Protein AF-A0A2V6FN94-F1 (afdb_monomer)

Radius of gyration: 13.66 Å; Cα contacts (8 Å, |Δi|>4): 73; chains: 1; bounding box: 26×33×30 Å

Sequence (78 aa):
MALNPVDREVLNTAAGMSSTANEPLNPDAVRSKLGGINEDDFYVSLEIMEGDGLIETSRKLTRRPSNFWVTSRGVVKL

Secondary structure (DSSP, 8-state):
-PPPHHHHHHHHHHHHH-SSTTSPB-HHHHHHHH-SS-HHHHHHHHHHHHHTTS--BSS------TTEEEETTEEEE-

pLDDT: mean 70.46, std 13.37, range [42.62, 85.38]

Mean predicted aligned error: 10.72 Å

Structure (mmCIF, N/CA/C/O backbone):
data_AF-A0A2V6FN94-F1
#
_entry.id   AF-A0A2V6FN94-F1
#
loop_
_atom_site.group_PDB
_atom_site.id
_atom_site.type_symbol
_atom_site.label_atom_id
_atom_site.label_alt_id
_atom_site.label_comp_id
_atom_site.label_asym_id
_atom_site.label_entity_id
_atom_site.label_seq_id
_atom_site.pdbx_PDB_ins_code
_atom_site.Cartn_x
_atom_site.Cartn_y
_atom_site.Cartn_z
_atom_site.occupancy
_atom_site.B_iso_or_equiv
_atom_site.auth_seq_id
_atom_site.auth_comp_id
_atom_site.auth_asym_id
_atom_site.auth_atom_id
_atom_site.pdbx_PDB_model_num
ATOM 1 N N . MET A 1 1 ? -13.018 5.255 -11.739 1.00 48.56 1 MET A N 1
ATOM 2 C CA . MET A 1 1 ? -13.586 5.026 -10.392 1.00 48.56 1 MET A CA 1
ATOM 3 C C . MET A 1 1 ? -12.819 5.900 -9.415 1.00 48.56 1 MET A C 1
ATOM 5 O O . MET A 1 1 ? -11.632 6.101 -9.633 1.00 48.56 1 MET A O 1
ATOM 9 N N . ALA A 1 2 ? -13.473 6.493 -8.417 1.00 62.59 2 ALA A N 1
ATOM 10 C CA . ALA A 1 2 ? -12.755 7.227 -7.377 1.00 62.59 2 ALA A CA 1
ATOM 11 C C . ALA A 1 2 ? -12.172 6.208 -6.387 1.00 62.59 2 ALA A C 1
ATOM 13 O O . ALA A 1 2 ? -12.930 5.383 -5.881 1.00 62.59 2 ALA A O 1
ATOM 14 N N . LEU A 1 3 ? -10.855 6.243 -6.147 1.00 64.25 3 LEU A N 1
ATOM 15 C CA . LEU A 1 3 ? -10.230 5.457 -5.077 1.00 64.25 3 LEU A CA 1
ATOM 16 C C . LEU A 1 3 ? -10.874 5.823 -3.737 1.00 64.25 3 LEU A C 1
ATOM 18 O O . LEU A 1 3 ? -11.176 7.001 -3.499 1.00 64.25 3 LEU A O 1
ATOM 22 N N . ASN A 1 4 ? -11.059 4.832 -2.863 1.00 76.75 4 ASN A N 1
ATOM 23 C CA . ASN A 1 4 ? -11.499 5.114 -1.506 1.00 76.75 4 ASN A CA 1
ATOM 24 C C . ASN A 1 4 ? -10.401 5.948 -0.774 1.00 76.75 4 ASN A C 1
ATOM 26 O O . ASN A 1 4 ? -9.250 6.001 -1.225 1.00 76.75 4 ASN A O 1
ATOM 30 N N . PRO A 1 5 ? -10.721 6.652 0.327 1.00 79.00 5 PRO A N 1
ATOM 31 C CA . PRO A 1 5 ? -9.748 7.502 1.020 1.00 79.00 5 PRO A CA 1
ATOM 32 C C . PRO A 1 5 ? -8.505 6.744 1.510 1.00 79.00 5 PRO A C 1
ATOM 34 O O . PRO A 1 5 ? -7.408 7.295 1.466 1.00 79.00 5 PRO A O 1
ATOM 37 N N . VAL A 1 6 ? -8.677 5.484 1.922 1.00 76.62 6 VAL A N 1
ATOM 38 C CA . VAL A 1 6 ? -7.611 4.604 2.423 1.00 76.62 6 VAL A CA 1
ATOM 39 C C . VAL A 1 6 ? -6.683 4.191 1.281 1.00 76.62 6 VAL A C 1
ATOM 41 O O . VAL A 1 6 ? -5.478 4.388 1.370 1.00 76.62 6 VAL A O 1
ATOM 44 N N . ASP A 1 7 ? -7.236 3.732 0.162 1.00 79.50 7 ASP A N 1
ATOM 45 C CA . ASP A 1 7 ? -6.520 3.400 -1.064 1.00 79.50 7 ASP A CA 1
ATOM 46 C C . ASP A 1 7 ? -5.703 4.605 -1.530 1.00 79.50 7 ASP A C 1
ATOM 48 O O . ASP A 1 7 ? -4.551 4.481 -1.931 1.00 79.50 7 ASP A O 1
ATOM 52 N N . ARG A 1 8 ? -6.279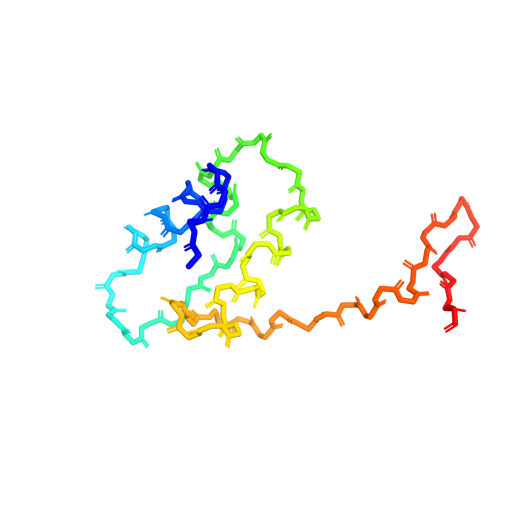 5.808 -1.461 1.00 82.31 8 ARG A N 1
ATOM 53 C CA . ARG A 1 8 ? -5.578 7.025 -1.870 1.00 82.31 8 ARG A CA 1
ATOM 54 C C . ARG A 1 8 ? -4.405 7.351 -0.946 1.00 82.31 8 ARG A C 1
ATOM 56 O O . ARG A 1 8 ? -3.374 7.818 -1.425 1.00 82.31 8 ARG A O 1
ATOM 63 N N . GLU A 1 9 ? -4.543 7.113 0.353 1.00 84.81 9 GLU A N 1
ATOM 64 C CA . GLU A 1 9 ? -3.470 7.302 1.333 1.00 84.81 9 GLU A CA 1
ATOM 65 C C . GLU A 1 9 ? -2.346 6.271 1.154 1.00 84.81 9 GLU A C 1
ATOM 67 O O . GLU A 1 9 ? -1.164 6.631 1.128 1.00 84.81 9 GLU A O 1
ATOM 72 N N . VAL A 1 10 ? -2.721 5.009 0.931 1.00 81.50 10 VAL A N 1
ATOM 73 C CA . VAL A 1 10 ? -1.805 3.906 0.629 1.00 81.50 10 VAL A CA 1
ATOM 74 C C . VAL A 1 10 ? -1.042 4.190 -0.661 1.00 81.50 10 VAL A C 1
ATOM 76 O O . VAL A 1 10 ? 0.185 4.129 -0.660 1.00 81.50 10 VAL A O 1
ATOM 79 N N . LEU A 1 11 ? -1.741 4.587 -1.728 1.00 83.69 11 LEU A N 1
ATOM 80 C CA . LEU A 1 11 ? -1.147 4.913 -3.023 1.00 83.69 11 LEU A CA 1
ATOM 81 C C . LEU A 1 11 ? -0.207 6.117 -2.937 1.00 83.69 11 LEU A C 1
ATOM 83 O O . LEU A 1 11 ? 0.893 6.070 -3.477 1.00 83.69 11 LEU A O 1
ATOM 87 N N . ASN A 1 12 ? -0.602 7.191 -2.248 1.00 85.31 12 ASN A N 1
ATOM 88 C CA . ASN A 1 12 ? 0.255 8.367 -2.077 1.00 85.31 12 ASN A CA 1
ATOM 89 C C . ASN A 1 12 ? 1.526 8.029 -1.290 1.00 85.31 12 ASN A C 1
ATOM 91 O O . ASN A 1 12 ? 2.611 8.499 -1.635 1.00 85.31 12 ASN A O 1
ATOM 95 N N . THR A 1 13 ? 1.405 7.204 -0.247 1.00 85.38 13 THR A N 1
ATOM 96 C CA . THR A 1 13 ? 2.561 6.767 0.544 1.00 85.38 13 THR A CA 1
ATOM 97 C C . THR A 1 13 ? 3.466 5.850 -0.271 1.00 85.38 13 THR A C 1
ATOM 99 O O . THR A 1 13 ? 4.676 6.054 -0.299 1.00 85.38 13 THR A O 1
ATOM 102 N N . ALA A 1 14 ? 2.879 4.892 -0.988 1.00 80.44 14 ALA A N 1
ATOM 103 C CA . ALA A 1 14 ? 3.564 3.995 -1.908 1.00 80.44 14 ALA A CA 1
ATOM 104 C C . ALA A 1 14 ? 4.338 4.761 -2.992 1.00 80.44 14 ALA A C 1
ATOM 106 O O . ALA A 1 14 ? 5.550 4.598 -3.129 1.00 80.44 14 ALA A O 1
ATOM 107 N N . ALA A 1 15 ? 3.663 5.661 -3.705 1.00 80.06 15 ALA A N 1
ATOM 108 C CA . ALA A 1 15 ? 4.256 6.479 -4.757 1.00 80.06 15 ALA A CA 1
ATOM 109 C C . ALA A 1 15 ? 5.343 7.422 -4.217 1.00 80.06 15 ALA A C 1
ATOM 111 O O . ALA A 1 15 ? 6.365 7.612 -4.867 1.00 80.06 15 ALA A O 1
ATOM 112 N N . GLY A 1 16 ? 5.168 7.972 -3.011 1.00 80.62 16 GLY A N 1
ATOM 113 C CA . GLY A 1 16 ? 6.180 8.805 -2.355 1.00 80.62 16 GLY A CA 1
ATOM 114 C C . GLY A 1 16 ? 7.403 8.035 -1.841 1.00 80.62 16 GLY A C 1
ATOM 115 O O . GLY A 1 16 ?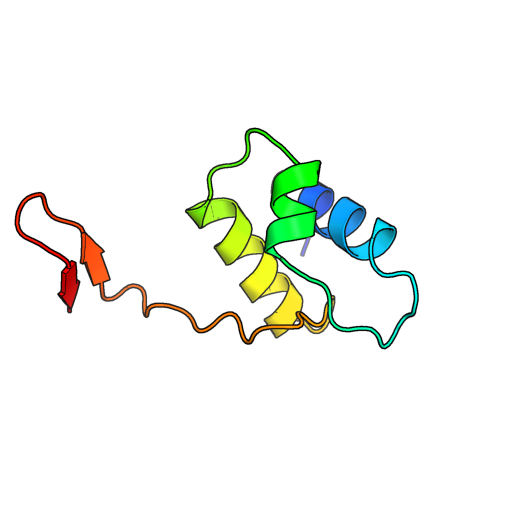 8.426 8.650 -1.542 1.00 80.62 16 GLY A O 1
ATOM 116 N N . MET A 1 17 ? 7.309 6.709 -1.707 1.00 77.12 17 MET A N 1
ATOM 117 C CA . MET A 1 17 ? 8.412 5.831 -1.295 1.00 77.12 17 MET A CA 1
ATOM 118 C C . MET A 1 17 ? 9.133 5.173 -2.472 1.00 77.12 17 MET A C 1
ATOM 120 O O . MET A 1 17 ? 10.272 4.742 -2.309 1.00 77.12 17 MET A O 1
ATOM 124 N N . SER A 1 18 ? 8.502 5.107 -3.643 1.00 69.44 18 SER A N 1
ATOM 125 C CA . SER A 1 18 ? 9.148 4.642 -4.866 1.00 69.44 18 SER A CA 1
ATOM 126 C C . SER A 1 18 ? 10.117 5.721 -5.372 1.00 69.44 18 SER A C 1
ATOM 128 O O . SER A 1 18 ? 9.720 6.703 -5.995 1.00 69.44 18 SER A O 1
ATOM 130 N N . SER A 1 19 ? 11.411 5.572 -5.062 1.00 61.00 19 SER A N 1
ATOM 131 C CA . SER A 1 19 ? 12.468 6.504 -5.500 1.00 61.00 19 SER A CA 1
ATOM 132 C C . SER A 1 19 ? 12.713 6.487 -7.014 1.00 61.00 19 SER A C 1
ATOM 134 O O . SER A 1 19 ? 13.334 7.407 -7.548 1.00 61.00 19 SER A O 1
ATOM 136 N N . THR A 1 20 ? 12.212 5.470 -7.711 1.00 57.69 20 THR A N 1
ATOM 137 C CA . THR A 1 20 ? 12.408 5.258 -9.145 1.00 57.69 20 THR A CA 1
ATOM 138 C C . THR A 1 20 ? 11.165 4.592 -9.705 1.00 57.69 20 THR A C 1
ATOM 140 O O . THR A 1 20 ? 10.735 3.584 -9.162 1.00 57.69 20 THR A O 1
ATOM 143 N N . ALA A 1 21 ? 10.633 5.096 -10.824 1.00 58.31 21 ALA A N 1
ATOM 144 C CA . ALA A 1 21 ? 9.400 4.598 -11.452 1.00 58.31 21 ALA A CA 1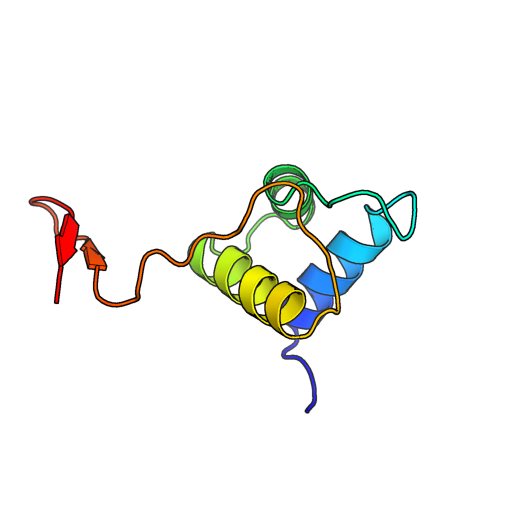
ATOM 145 C C . ALA A 1 21 ? 9.398 3.089 -11.794 1.00 58.31 21 ALA A C 1
ATOM 147 O O . ALA A 1 21 ? 8.350 2.544 -12.115 1.00 58.31 21 ALA A O 1
ATOM 148 N N . ASN A 1 22 ? 10.557 2.428 -11.702 1.00 60.69 22 ASN A N 1
ATOM 149 C CA . ASN A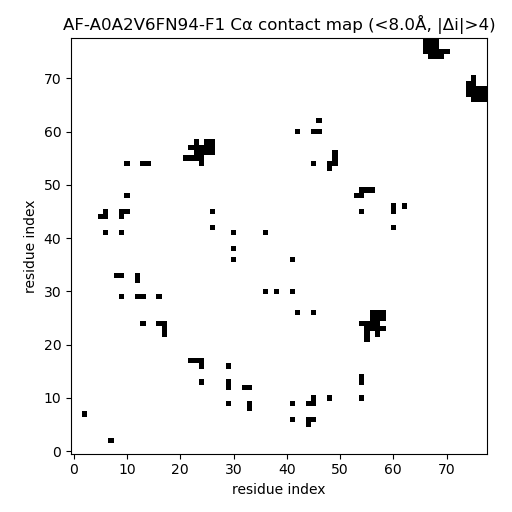 1 22 ? 10.755 1.011 -11.992 1.00 60.69 22 ASN A CA 1
ATOM 150 C C . ASN A 1 22 ? 11.317 0.221 -10.793 1.00 60.69 22 ASN A C 1
ATOM 152 O O . ASN A 1 22 ? 11.752 -0.912 -10.983 1.00 60.69 22 ASN A O 1
ATOM 156 N N . GLU A 1 23 ? 11.406 0.806 -9.592 1.00 70.06 23 GLU A N 1
ATOM 157 C CA . GLU A 1 23 ? 11.834 0.048 -8.412 1.00 70.06 23 GLU A CA 1
ATOM 158 C C . GLU A 1 23 ? 10.617 -0.590 -7.731 1.00 70.06 23 GLU A C 1
ATOM 160 O O . GLU A 1 23 ? 9.717 0.140 -7.296 1.00 70.06 23 GLU A O 1
ATOM 165 N N . PRO A 1 24 ? 10.586 -1.931 -7.611 1.00 71.62 24 PRO A N 1
ATOM 166 C CA . PRO A 1 24 ? 9.487 -2.618 -6.959 1.00 71.62 24 PRO A CA 1
ATOM 167 C C . PRO A 1 24 ? 9.372 -2.193 -5.491 1.00 71.62 24 PRO A C 1
ATOM 169 O O . PRO A 1 24 ? 10.320 -2.279 -4.707 1.00 71.62 24 PRO A O 1
ATOM 172 N N . LEU A 1 25 ? 8.184 -1.751 -5.101 1.00 80.56 25 LEU A N 1
ATOM 173 C CA . LEU A 1 25 ? 7.905 -1.185 -3.790 1.00 80.56 25 LEU A CA 1
ATOM 174 C C . LEU A 1 25 ? 7.887 -2.263 -2.698 1.00 80.56 25 LEU A C 1
ATOM 176 O O . LEU A 1 25 ? 7.247 -3.300 -2.857 1.00 80.56 25 LEU A O 1
ATOM 180 N N . ASN A 1 26 ? 8.529 -2.016 -1.553 1.00 82.31 26 ASN A N 1
ATOM 181 C CA . ASN A 1 26 ? 8.431 -2.914 -0.400 1.00 82.31 26 ASN A CA 1
ATOM 182 C C . ASN A 1 26 ? 7.140 -2.644 0.409 1.00 82.31 26 ASN A C 1
ATOM 184 O O . ASN A 1 26 ? 7.066 -1.612 1.085 1.00 82.31 26 ASN A O 1
ATOM 188 N N . PRO A 1 27 ? 6.150 -3.559 0.407 1.00 79.88 27 PRO A N 1
ATOM 189 C CA . PRO A 1 27 ? 4.876 -3.341 1.089 1.00 79.88 27 PRO A CA 1
ATOM 190 C C . PRO A 1 27 ? 5.023 -3.210 2.614 1.00 79.88 27 PRO A C 1
ATOM 192 O O . PRO A 1 27 ? 4.327 -2.401 3.225 1.00 79.88 27 PRO A O 1
ATOM 195 N N . ASP A 1 28 ? 5.972 -3.917 3.237 1.00 81.38 28 ASP A N 1
ATOM 196 C CA . ASP A 1 28 ? 6.218 -3.820 4.683 1.00 81.38 28 ASP A CA 1
ATOM 197 C C .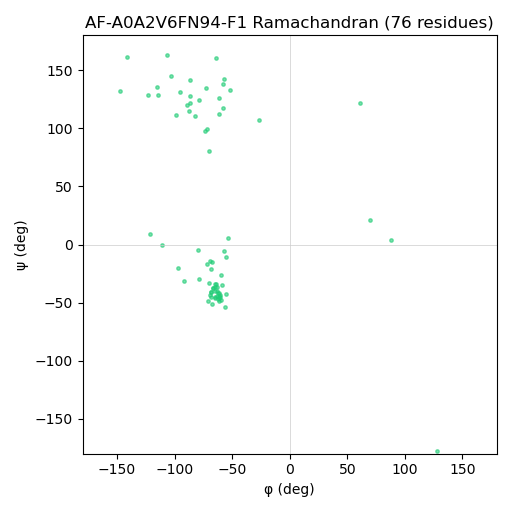 ASP A 1 28 ? 6.711 -2.417 5.080 1.00 81.38 28 ASP A C 1
ATOM 199 O O . ASP A 1 28 ? 6.324 -1.873 6.118 1.00 81.38 28 ASP A O 1
ATOM 203 N N . ALA A 1 29 ? 7.521 -1.788 4.223 1.00 83.00 29 ALA A N 1
ATOM 204 C CA . ALA A 1 29 ? 8.017 -0.433 4.445 1.00 83.00 29 ALA A CA 1
ATOM 205 C C . ALA A 1 29 ? 6.887 0.606 4.348 1.00 83.00 29 ALA A C 1
ATOM 207 O O . ALA A 1 29 ? 6.811 1.524 5.165 1.00 83.00 29 ALA A O 1
ATOM 208 N N . VAL A 1 30 ? 5.986 0.434 3.379 1.00 82.19 30 VAL A N 1
ATOM 209 C CA . VAL A 1 30 ? 4.818 1.305 3.176 1.00 82.19 30 VAL A CA 1
ATOM 210 C C . VAL A 1 30 ? 3.866 1.192 4.361 1.00 82.19 30 VAL A C 1
ATOM 212 O O . VAL A 1 30 ? 3.455 2.207 4.924 1.00 82.19 30 VAL A O 1
ATOM 215 N N . ARG A 1 31 ? 3.598 -0.035 4.823 1.00 81.50 31 ARG A N 1
ATOM 216 C CA . ARG A 1 31 ? 2.775 -0.281 6.010 1.00 81.50 31 ARG A CA 1
ATOM 217 C C . ARG A 1 31 ? 3.363 0.356 7.263 1.00 81.50 31 ARG A C 1
ATOM 219 O O . ARG A 1 31 ? 2.641 0.998 8.025 1.00 81.50 31 ARG A O 1
ATOM 226 N N . SER A 1 32 ? 4.673 0.198 7.463 1.00 83.75 32 SER A N 1
ATOM 227 C CA . SER A 1 32 ? 5.381 0.802 8.592 1.00 83.75 32 SER A CA 1
ATOM 228 C C . SER A 1 32 ? 5.271 2.328 8.600 1.00 83.75 32 SER A C 1
ATOM 230 O O . SER A 1 32 ? 5.395 2.924 9.669 1.00 83.75 32 SER A O 1
ATOM 232 N N . LYS A 1 33 ? 5.071 2.959 7.437 1.00 83.62 33 LYS A N 1
ATOM 233 C CA . LYS A 1 33 ? 4.960 4.413 7.305 1.00 83.62 33 LYS A CA 1
ATOM 234 C C . LYS A 1 33 ? 3.526 4.928 7.401 1.00 83.62 33 LYS A C 1
ATOM 236 O O . LYS A 1 33 ? 3.340 6.027 7.909 1.00 83.62 33 LYS A O 1
ATOM 241 N N . LEU A 1 34 ? 2.545 4.142 6.955 1.00 82.62 34 LEU A N 1
ATOM 242 C CA . LEU A 1 34 ? 1.126 4.478 7.091 1.00 82.62 34 LEU A CA 1
ATOM 243 C C . LEU A 1 34 ? 0.687 4.453 8.553 1.00 82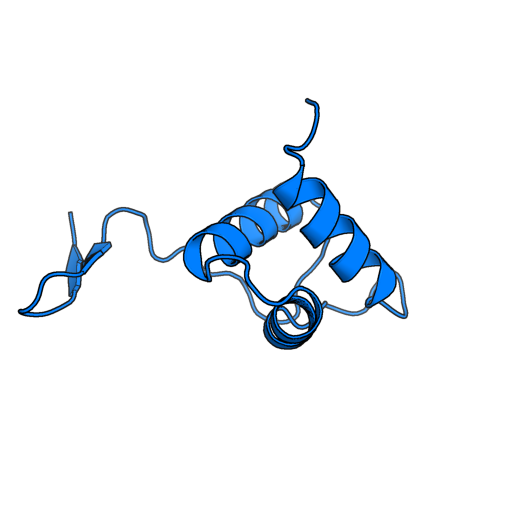.62 34 LEU A C 1
ATOM 245 O O . LEU A 1 34 ? 0.155 5.446 9.021 1.00 82.62 34 LEU A O 1
ATOM 249 N N . GLY A 1 35 ? 0.976 3.366 9.281 1.00 80.12 35 GLY A N 1
ATOM 250 C CA . GLY A 1 35 ? 0.662 3.230 10.709 1.00 80.12 35 GLY A CA 1
ATOM 251 C C . GLY A 1 35 ? -0.839 3.317 11.047 1.00 80.12 35 GLY A C 1
ATOM 252 O O . GLY A 1 35 ? -1.503 4.316 10.819 1.00 80.12 35 GLY A O 1
ATOM 253 N N . GLY A 1 36 ? -1.402 2.278 11.667 1.00 79.75 36 GLY A N 1
ATOM 254 C CA . GLY A 1 36 ? -2.798 2.317 12.144 1.00 79.75 36 GLY A CA 1
ATOM 255 C C . GLY A 1 36 ? -3.863 1.892 11.127 1.00 79.75 36 GLY A C 1
ATOM 256 O O . GLY A 1 36 ? -5.045 1.901 11.459 1.00 79.75 36 GLY A O 1
ATOM 257 N N . ILE A 1 37 ? -3.458 1.444 9.936 1.00 78.00 37 ILE A N 1
ATOM 258 C CA . ILE A 1 37 ? -4.336 0.747 8.986 1.00 78.00 37 ILE A CA 1
ATOM 259 C C . ILE A 1 37 ? -4.337 -0.750 9.314 1.00 78.00 37 ILE A C 1
ATOM 261 O O . ILE A 1 37 ? -3.299 -1.317 9.681 1.00 78.00 37 ILE A O 1
ATOM 265 N N . ASN A 1 38 ? -5.501 -1.390 9.190 1.00 83.31 38 ASN A N 1
ATOM 266 C CA . ASN A 1 38 ? -5.610 -2.839 9.301 1.00 83.31 38 ASN A CA 1
ATOM 267 C C . ASN A 1 38 ? -4.708 -3.517 8.251 1.00 83.31 38 ASN A C 1
ATOM 269 O O . ASN A 1 38 ? -4.605 -3.062 7.114 1.00 83.31 38 ASN A O 1
ATOM 273 N N . GLU A 1 39 ? -4.020 -4.585 8.656 1.00 79.38 39 GLU A N 1
ATOM 274 C CA . GLU A 1 39 ? -3.090 -5.311 7.789 1.00 79.38 39 GLU A CA 1
ATOM 275 C C . GLU A 1 39 ? -3.787 -5.901 6.559 1.00 79.38 39 GLU A C 1
ATOM 277 O O . GLU A 1 39 ? -3.282 -5.748 5.449 1.00 79.38 39 GLU A O 1
ATOM 282 N N . ASP A 1 40 ? -4.953 -6.519 6.746 1.00 79.50 40 ASP A N 1
ATOM 283 C CA . ASP A 1 40 ? -5.729 -7.123 5.667 1.00 79.50 40 ASP A CA 1
ATOM 284 C C . ASP A 1 40 ? -6.225 -6.055 4.684 1.00 79.50 40 ASP A C 1
ATOM 286 O O . ASP A 1 40 ? -6.027 -6.203 3.479 1.00 79.50 40 ASP A O 1
ATOM 290 N N . ASP A 1 41 ? -6.779 -4.944 5.183 1.00 78.56 41 ASP A N 1
ATOM 291 C CA . ASP A 1 41 ? -7.242 -3.838 4.329 1.00 78.56 41 ASP A CA 1
ATOM 292 C C . ASP A 1 41 ? -6.084 -3.231 3.521 1.00 78.56 41 ASP A C 1
ATOM 294 O O . ASP A 1 41 ? -6.215 -2.988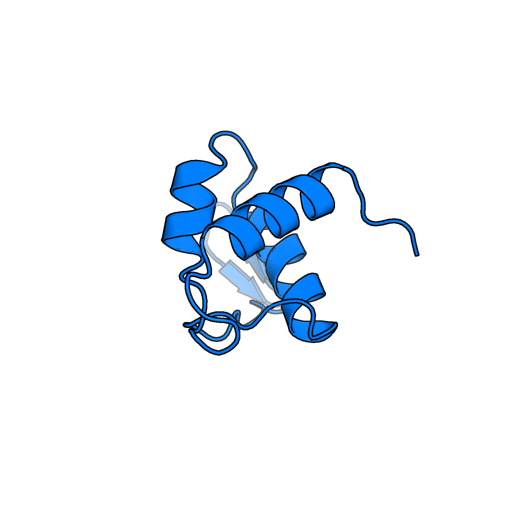 2.324 1.00 78.56 41 ASP A O 1
ATOM 298 N N . PHE A 1 42 ? -4.919 -3.049 4.150 1.00 83.00 42 PHE A N 1
ATOM 299 C CA . PHE A 1 42 ? -3.721 -2.532 3.492 1.00 83.00 42 PHE A CA 1
ATOM 300 C C . PHE A 1 42 ? -3.260 -3.421 2.328 1.00 83.00 42 PHE A C 1
ATOM 302 O O . PHE A 1 42 ? -2.986 -2.924 1.232 1.00 83.00 42 PHE A O 1
ATOM 309 N N . TYR A 1 43 ? -3.177 -4.735 2.550 1.00 78.75 43 TYR A N 1
ATOM 310 C CA . TYR A 1 43 ? -2.746 -5.667 1.510 1.00 78.75 43 TYR A CA 1
ATOM 311 C C . TYR A 1 43 ? -3.785 -5.819 0.393 1.00 78.75 43 TYR A C 1
ATOM 313 O O . TYR A 1 43 ? -3.395 -5.959 -0.765 1.00 78.75 43 TYR A O 1
ATOM 321 N N . VAL A 1 44 ? -5.082 -5.724 0.709 1.00 80.25 44 VAL A N 1
ATOM 322 C CA . VAL A 1 44 ? -6.156 -5.687 -0.297 1.00 80.25 44 VAL A CA 1
ATOM 323 C C . VAL A 1 44 ? -6.025 -4.452 -1.188 1.00 80.25 44 VAL A C 1
ATOM 325 O O . VAL A 1 44 ? -6.070 -4.578 -2.412 1.00 80.25 44 VAL A O 1
ATOM 328 N N . SER A 1 45 ? -5.806 -3.272 -0.604 1.00 79.69 45 SER A N 1
ATOM 329 C CA . SER A 1 45 ? -5.607 -2.034 -1.365 1.00 79.69 45 SER A CA 1
ATOM 330 C C . SER A 1 45 ? -4.388 -2.118 -2.287 1.00 79.69 45 SER A C 1
ATOM 332 O O . SER A 1 45 ? -4.475 -1.732 -3.453 1.00 79.69 45 SER A O 1
ATOM 334 N N . LEU A 1 46 ? -3.263 -2.657 -1.804 1.00 80.88 46 LEU A N 1
ATOM 335 C CA . LEU A 1 46 ? -2.073 -2.831 -2.637 1.00 80.88 46 LEU A CA 1
ATOM 336 C C . LEU A 1 46 ? -2.285 -3.834 -3.780 1.00 80.88 46 LEU A C 1
ATOM 338 O O . LEU A 1 46 ? -1.814 -3.577 -4.882 1.00 80.88 46 LEU A O 1
ATOM 342 N N . GLU A 1 47 ? -2.994 -4.945 -3.547 1.00 79.19 47 GLU A N 1
ATOM 343 C CA . GLU A 1 47 ? -3.296 -5.935 -4.593 1.00 79.19 47 GLU A CA 1
ATOM 344 C C . GLU A 1 47 ? -4.155 -5.320 -5.707 1.00 79.19 47 GLU A C 1
ATOM 346 O O . GLU A 1 47 ? -3.884 -5.542 -6.885 1.00 79.19 47 GLU A O 1
ATOM 351 N N . ILE A 1 48 ? -5.159 -4.509 -5.349 1.00 80.00 48 ILE A N 1
ATOM 352 C CA . ILE A 1 48 ? -5.994 -3.793 -6.326 1.00 80.00 48 ILE A CA 1
ATOM 353 C C . ILE A 1 48 ? -5.132 -2.831 -7.152 1.00 80.00 48 ILE A C 1
ATOM 355 O O . ILE A 1 48 ? -5.218 -2.830 -8.376 1.00 80.00 48 ILE A O 1
ATOM 359 N N . MET A 1 49 ? -4.260 -2.055 -6.502 1.00 79.00 49 MET A N 1
ATOM 360 C CA . MET A 1 49 ? -3.381 -1.102 -7.191 1.00 79.00 49 MET A CA 1
ATOM 361 C C . MET A 1 49 ? -2.340 -1.785 -8.081 1.00 79.00 49 MET A C 1
ATOM 363 O O . MET A 1 49 ? -2.035 -1.271 -9.154 1.00 79.00 49 MET A O 1
ATOM 367 N N . GLU A 1 50 ? -1.796 -2.925 -7.653 1.00 79.38 50 GLU A N 1
ATOM 368 C CA . GLU A 1 50 ? -0.873 -3.735 -8.452 1.00 79.38 50 GLU A CA 1
ATOM 369 C C . GLU A 1 50 ? -1.598 -4.380 -9.645 1.00 79.38 50 GLU A C 1
ATOM 371 O O . GLU A 1 50 ? -1.092 -4.358 -10.766 1.00 79.38 50 GLU A O 1
ATOM 376 N N . GLY A 1 51 ? -2.823 -4.877 -9.442 1.00 77.06 51 GLY A N 1
ATOM 377 C CA . GLY A 1 51 ? -3.680 -5.416 -10.502 1.00 77.06 51 GLY A CA 1
ATOM 378 C C . GLY A 1 51 ? -4.120 -4.372 -11.534 1.00 77.06 51 GLY A C 1
ATOM 379 O O . GLY A 1 51 ? -4.211 -4.690 -12.720 1.00 77.06 51 GLY A O 1
ATOM 380 N N . ASP A 1 52 ? -4.329 -3.127 -11.101 1.00 78.44 52 ASP A 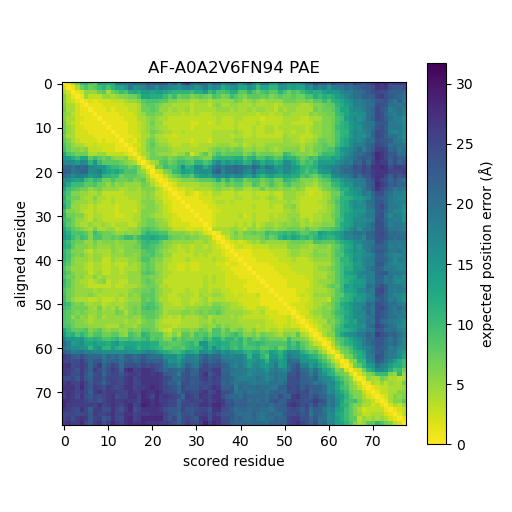N 1
ATOM 381 C CA . ASP A 1 52 ? -4.625 -1.978 -11.965 1.00 78.44 52 ASP A CA 1
ATOM 382 C C . ASP A 1 52 ? -3.364 -1.381 -12.629 1.00 78.44 52 ASP A C 1
ATOM 384 O O . ASP A 1 52 ? -3.470 -0.467 -13.450 1.00 78.44 52 ASP A O 1
ATOM 388 N N . GLY A 1 53 ? -2.165 -1.878 -12.295 1.00 77.75 53 GLY A N 1
ATOM 389 C CA . GLY A 1 53 ? -0.891 -1.385 -12.829 1.00 77.75 53 GLY A CA 1
ATOM 390 C C . GLY A 1 53 ? -0.498 0.010 -12.329 1.00 77.75 53 GLY A C 1
ATOM 391 O O . GLY A 1 53 ? 0.285 0.700 -12.981 1.00 77.75 53 GLY A O 1
ATOM 392 N N . LEU A 1 54 ? -1.054 0.450 -11.196 1.00 77.94 54 LEU A N 1
ATOM 393 C CA . LEU A 1 54 ? -0.748 1.742 -10.569 1.00 77.94 54 LEU A CA 1
ATOM 394 C C . LEU A 1 54 ? 0.576 1.716 -9.797 1.00 77.94 54 LEU A C 1
ATOM 396 O O . LEU A 1 54 ? 1.233 2.749 -9.675 1.00 77.94 54 LEU A O 1
ATOM 400 N N . ILE A 1 55 ? 0.946 0.552 -9.261 1.00 77.94 55 ILE A N 1
ATOM 401 C CA . ILE A 1 55 ? 2.203 0.298 -8.550 1.00 77.94 55 ILE A CA 1
ATOM 402 C C . ILE A 1 55 ? 2.726 -1.091 -8.916 1.00 77.94 55 ILE A C 1
ATOM 404 O O . ILE A 1 55 ? 1.961 -1.955 -9.334 1.00 77.94 55 ILE A O 1
ATOM 408 N N . GLU A 1 56 ? 4.010 -1.327 -8.678 1.00 78.81 56 GLU A N 1
ATOM 409 C CA . GLU A 1 56 ? 4.612 -2.659 -8.737 1.00 78.81 56 GLU A CA 1
ATOM 410 C C . GLU A 1 56 ? 5.262 -2.949 -7.384 1.00 78.81 56 GLU A C 1
ATOM 412 O O . GLU A 1 56 ? 6.015 -2.115 -6.871 1.00 78.81 56 GLU A O 1
ATOM 417 N N . THR A 1 57 ? 4.953 -4.093 -6.769 1.00 71.12 57 THR A N 1
ATOM 418 C CA . THR A 1 57 ? 5.509 -4.454 -5.460 1.00 71.12 57 THR A CA 1
ATOM 419 C C . THR A 1 57 ? 6.627 -5.490 -5.582 1.00 71.12 57 THR A C 1
ATOM 421 O O . THR A 1 57 ? 6.624 -6.365 -6.444 1.00 71.12 57 THR A O 1
ATOM 424 N N . SER A 1 58 ? 7.638 -5.393 -4.713 1.00 70.31 58 SER A N 1
ATOM 425 C CA . SER A 1 58 ? 8.841 -6.244 -4.750 1.00 70.31 58 SER A CA 1
ATOM 426 C C . SER A 1 58 ? 8.588 -7.701 -4.398 1.00 70.31 58 SER A C 1
ATOM 428 O O . SER A 1 58 ? 9.374 -8.578 -4.764 1.00 70.31 58 SER A O 1
ATOM 430 N N . ARG A 1 59 ? 7.483 -7.980 -3.707 1.00 68.25 59 ARG A N 1
ATOM 431 C CA . ARG A 1 59 ? 6.979 -9.334 -3.509 1.00 68.25 59 ARG A CA 1
ATOM 432 C C . ARG A 1 59 ? 5.644 -9.424 -4.213 1.00 68.25 59 ARG A C 1
ATOM 434 O O . ARG A 1 59 ? 4.798 -8.573 -4.000 1.00 68.25 59 ARG A O 1
ATOM 441 N N . LYS A 1 60 ? 5.414 -10.512 -4.942 1.00 60.88 60 LYS A N 1
ATOM 442 C CA . LYS A 1 60 ? 4.078 -10.787 -5.458 1.00 60.88 60 LYS A CA 1
ATOM 443 C C . LYS A 1 60 ? 3.116 -10.855 -4.275 1.00 60.88 60 LYS A C 1
ATOM 445 O O . LYS A 1 60 ? 3.281 -11.728 -3.415 1.00 60.88 60 LYS A O 1
ATOM 450 N N . LEU A 1 61 ? 2.145 -9.948 -4.232 1.00 62.59 61 LEU A N 1
ATOM 451 C CA . LEU A 1 61 ? 1.024 -10.025 -3.308 1.00 62.59 61 LEU A CA 1
ATOM 452 C C . LEU A 1 61 ? 0.164 -11.198 -3.771 1.00 62.59 61 LEU A C 1
ATOM 454 O O . LEU A 1 61 ? -0.782 -11.079 -4.541 1.00 62.59 61 LEU A O 1
ATOM 458 N N . THR A 1 62 ? 0.581 -12.409 -3.408 1.00 48.59 62 THR A N 1
ATOM 459 C CA . THR A 1 62 ? -0.212 -13.596 -3.671 1.00 48.59 62 THR A CA 1
ATOM 460 C C . THR A 1 62 ? -1.385 -13.552 -2.721 1.00 48.59 62 THR A C 1
ATOM 462 O O . THR A 1 62 ? -1.263 -13.950 -1.561 1.00 48.59 62 THR A O 1
ATOM 465 N N . ARG A 1 63 ? -2.526 -13.095 -3.248 1.00 49.94 63 ARG A N 1
ATOM 466 C CA . ARG A 1 63 ? -3.865 -13.374 -2.742 1.00 49.94 63 ARG A CA 1
ATOM 467 C C . ARG A 1 63 ? -3.828 -14.709 -2.008 1.00 49.94 63 ARG A C 1
ATOM 469 O O . ARG A 1 63 ? -3.737 -15.765 -2.644 1.00 49.94 63 ARG A O 1
ATOM 476 N N . ARG A 1 64 ? -3.902 -14.710 -0.672 1.00 46.34 64 ARG A N 1
ATOM 477 C CA . ARG A 1 64 ? -4.505 -15.878 -0.034 1.00 46.34 64 ARG A CA 1
ATOM 478 C C . ARG A 1 64 ? -5.918 -15.853 -0.588 1.00 46.34 64 ARG A C 1
ATOM 480 O O . ARG A 1 64 ? -6.612 -14.867 -0.346 1.00 46.34 64 ARG A O 1
ATOM 487 N N . PRO A 1 65 ? -6.318 -16.828 -1.425 1.00 42.62 65 PRO A N 1
ATOM 488 C CA . PRO A 1 65 ? -7.652 -16.794 -1.988 1.00 42.62 65 PRO A CA 1
ATOM 489 C C . PRO A 1 65 ? -8.608 -16.632 -0.811 1.00 42.62 65 PRO A C 1
ATOM 491 O O . PRO A 1 65 ? -8.451 -17.329 0.194 1.00 42.62 65 PRO A O 1
ATOM 494 N N . SER A 1 66 ? -9.568 -15.712 -0.933 1.00 52.25 66 SER A N 1
ATOM 495 C CA . SER A 1 66 ? -10.638 -15.424 0.040 1.00 52.25 66 SER A CA 1
ATOM 496 C C . SER A 1 66 ? -11.454 -16.659 0.457 1.00 52.25 66 SER A C 1
ATOM 498 O O . SER A 1 66 ? -12.433 -16.556 1.183 1.00 52.25 66 SER A O 1
ATOM 500 N N . ASN A 1 67 ? -11.050 -17.841 0.002 1.00 50.28 67 ASN A N 1
ATOM 501 C CA . ASN A 1 67 ? -11.450 -19.138 0.483 1.00 50.28 67 ASN A CA 1
ATOM 502 C C . ASN A 1 67 ? -10.911 -19.441 1.885 1.00 50.28 67 ASN A C 1
ATOM 504 O O . ASN A 1 67 ? -11.357 -20.406 2.478 1.00 50.28 67 ASN A O 1
ATOM 508 N N . PHE A 1 68 ? -9.949 -18.697 2.430 1.00 52.81 68 PHE A N 1
ATOM 509 C CA . PHE A 1 68 ? -9.383 -19.047 3.729 1.00 52.81 68 PHE A CA 1
ATOM 510 C C . PHE A 1 68 ? -9.985 -18.245 4.885 1.00 52.81 68 PHE A C 1
ATOM 512 O O . PHE A 1 68 ? -9.708 -17.059 5.023 1.00 52.81 68 PHE A O 1
ATOM 519 N N . TRP A 1 69 ? -10.754 -18.909 5.752 1.00 43.28 69 TRP A N 1
ATOM 520 C CA . TRP A 1 69 ? -11.184 -18.347 7.036 1.00 43.28 69 TRP A CA 1
ATOM 521 C C . TRP A 1 69 ? -10.232 -18.804 8.145 1.00 43.28 69 TRP A C 1
ATOM 523 O O . TRP A 1 69 ? -9.920 -19.994 8.262 1.00 43.28 69 TRP A O 1
ATOM 533 N N . VAL A 1 70 ? -9.761 -17.869 8.973 1.00 45.41 70 VAL A N 1
ATOM 534 C CA . VAL A 1 70 ? -8.970 -18.182 10.171 1.00 45.41 70 VAL A CA 1
ATOM 535 C C . VAL A 1 70 ? -9.930 -18.421 11.330 1.00 45.41 70 VAL A C 1
ATOM 537 O O . VAL A 1 70 ? -10.642 -17.519 11.760 1.00 45.41 70 VAL A O 1
ATOM 540 N N . THR A 1 71 ? -9.951 -19.649 11.839 1.00 52.47 71 THR A N 1
ATOM 541 C CA . THR A 1 71 ? -10.686 -20.006 13.059 1.00 52.47 71 THR A CA 1
ATOM 542 C C . THR A 1 71 ? -9.696 -20.225 14.200 1.00 52.47 71 THR A C 1
ATOM 544 O O . THR A 1 71 ? -8.517 -20.484 13.955 1.00 52.47 71 THR A O 1
ATOM 547 N N . SER A 1 72 ? -10.155 -20.226 15.456 1.00 45.34 72 SER A N 1
ATOM 548 C CA . SER A 1 72 ? -9.328 -20.528 16.645 1.00 45.34 72 SER A CA 1
ATOM 549 C C . SER A 1 72 ? -8.648 -21.911 16.608 1.00 45.34 72 SER A C 1
ATOM 551 O O . SER A 1 72 ? -7.885 -22.251 17.506 1.00 45.34 72 SER A O 1
ATOM 553 N N . ARG A 1 73 ? -8.953 -22.729 15.591 1.00 49.28 73 ARG A N 1
ATOM 554 C CA . ARG A 1 73 ? -8.435 -24.080 15.350 1.00 49.28 73 ARG A CA 1
ATOM 555 C C . ARG A 1 73 ? -7.513 -24.184 14.129 1.00 49.28 73 ARG A C 1
ATOM 557 O O . ARG A 1 73 ? -7.017 -25.272 13.856 1.00 49.28 73 ARG A O 1
ATOM 564 N N . GLY A 1 74 ? -7.279 -23.088 13.406 1.00 47.69 74 GLY A N 1
ATOM 565 C CA . GLY A 1 74 ? -6.424 -23.052 12.219 1.00 47.69 74 GLY A CA 1
ATOM 566 C C . GLY A 1 74 ? -7.097 -22.439 10.990 1.00 47.69 74 GLY A C 1
ATOM 567 O O . GLY A 1 74 ? -8.232 -21.958 11.039 1.00 47.69 74 GLY A O 1
ATOM 568 N N . VAL A 1 75 ? -6.353 -22.442 9.882 1.00 53.75 75 VAL A N 1
ATOM 569 C CA . VAL A 1 75 ? -6.734 -21.840 8.595 1.00 53.75 75 VAL A CA 1
ATOM 570 C C . VAL A 1 75 ? -7.545 -22.848 7.770 1.00 53.75 75 VAL A C 1
ATOM 572 O O . VAL A 1 75 ? -7.052 -23.938 7.486 1.00 53.75 75 VAL A O 1
ATOM 575 N N . VAL A 1 76 ? -8.775 -22.498 7.381 1.00 48.12 76 VAL A N 1
ATOM 576 C CA . VAL A 1 76 ? -9.725 -23.396 6.693 1.00 48.12 76 VAL A CA 1
ATOM 577 C C . VAL A 1 76 ? -9.992 -22.912 5.275 1.00 48.12 76 VAL A C 1
ATOM 579 O O . VAL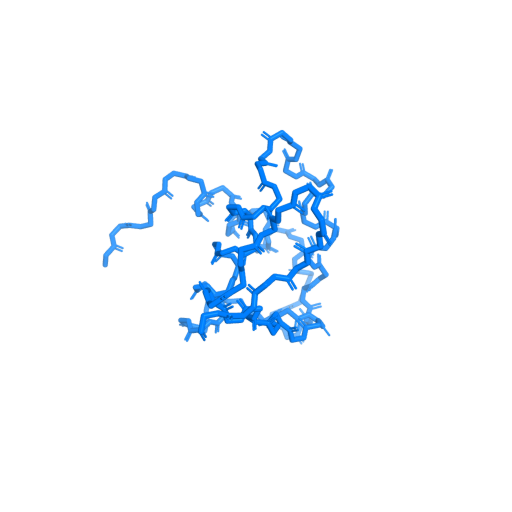 A 1 76 ? -10.349 -21.753 5.116 1.00 48.12 76 VAL A O 1
ATOM 582 N N . LYS A 1 77 ? -9.851 -23.787 4.268 1.00 54.03 77 LYS A N 1
ATOM 583 C CA . LYS A 1 77 ? -10.161 -23.515 2.849 1.00 54.03 77 LYS A CA 1
ATOM 584 C C . LYS A 1 77 ? -11.648 -23.784 2.550 1.00 54.03 77 LYS A C 1
ATOM 586 O O . LYS A 1 77 ? -12.102 -24.884 2.849 1.00 54.03 77 LYS A O 1
ATOM 591 N N . LEU A 1 78 ? -12.353 -22.823 1.949 1.00 55.34 78 LEU A N 1
ATOM 592 C CA . LEU A 1 78 ? -13.659 -22.952 1.286 1.00 55.34 78 LEU A CA 1
ATOM 593 C C . LEU A 1 78 ? -13.514 -23.749 -0.010 1.00 55.34 78 LEU A C 1
ATOM 595 O O . LEU A 1 78 ? -12.591 -23.420 -0.806 1.00 55.34 78 LEU A O 1
#

Foldseek 3Di:
DDDDPVLVLLLVLQVVQPPDQPDATALVVSDVVSPPDDPVVSLVSVLVCVVVVVGHHPDPSPPPDPQWDQDPVGTGGD

Solvent-accessible surface area (backbone atoms only — not comparable to full-atom values): 4931 Å² total; per-residue (Å²): 132,84,74,54,75,63,48,48,51,51,49,53,49,45,59,73,64,39,92,40,103,83,52,54,35,56,65,70,62,44,50,70,69,66,60,90,69,56,69,67,62,51,52,52,43,48,45,53,35,41,74,70,66,77,47,55,55,63,58,84,76,71,73,73,61,88,39,56,48,81,49,105,87,48,79,41,79,108

Nearest PDB structures (foldseek):
  4mqv-assembly2_C  TM=6.805E-01  e=1.805E-01  Homo sapiens
  3jsp-assembly1_B  TM=5.682E-01  e=8.641E-02  Escherichia coli K-12
  3jso-assembly1_B  TM=5.674E-01  e=1.805E-01  Escherichia coli K-12
  1leb-assembly1_A  TM=5.377E-01  e=1.345E+00  Escherichia coli
  8cdv-assembly1_C  TM=4.356E-01  e=5.267E-01  Bacillus subtilis subsp. subtilis str. 168